Protein AF-A0A1Q3HE34-F1 (afdb_monomer_lite)

Structure (mmCIF, N/CA/C/O backbone):
data_AF-A0A1Q3HE34-F1
#
_entry.id   AF-A0A1Q3HE34-F1
#
loop_
_atom_site.group_PDB
_atom_site.id
_atom_site.type_symbol
_atom_site.label_atom_id
_atom_site.label_alt_id
_atom_site.label_comp_id
_atom_site.label_asym_id
_atom_site.label_entity_id
_atom_site.label_seq_id
_atom_site.pdbx_PDB_ins_code
_atom_site.Cartn_x
_atom_site.Cartn_y
_atom_site.Cartn_z
_atom_site.occupancy
_atom_site.B_iso_or_equiv
_atom_site.auth_seq_id
_atom_site.auth_comp_id
_atom_site.auth_asym_id
_atom_site.auth_atom_id
_atom_site.pdbx_PDB_model_num
ATOM 1 N N . MET A 1 1 ? -12.427 11.133 13.126 1.00 48.75 1 MET A N 1
ATOM 2 C CA . MET A 1 1 ? -11.049 10.768 12.751 1.00 48.75 1 MET A CA 1
ATOM 3 C C . MET A 1 1 ? -11.147 10.249 11.335 1.00 48.75 1 MET A C 1
ATOM 5 O O . MET A 1 1 ? -11.554 9.114 11.141 1.00 48.75 1 MET A O 1
ATOM 9 N N . GLU A 1 2 ? -10.945 11.141 10.373 1.00 58.44 2 GLU A N 1
ATOM 10 C CA . GLU A 1 2 ? -10.948 10.805 8.949 1.00 58.44 2 GLU A CA 1
ATOM 11 C C . GLU A 1 2 ? -9.542 10.301 8.630 1.00 58.44 2 GLU A C 1
ATOM 13 O O . GLU A 1 2 ? -8.566 11.016 8.855 1.00 58.44 2 GLU A O 1
ATOM 18 N N . ALA A 1 3 ? -9.426 9.051 8.202 1.00 70.81 3 ALA A N 1
ATOM 19 C CA . ALA A 1 3 ? -8.165 8.479 7.767 1.00 70.81 3 ALA A CA 1
ATOM 20 C C . ALA A 1 3 ? -8.341 8.008 6.326 1.00 70.81 3 ALA A C 1
ATOM 22 O O . ALA A 1 3 ? -9.354 7.404 5.974 1.00 70.81 3 ALA A O 1
ATOM 23 N N . SER A 1 4 ? -7.375 8.339 5.479 1.00 78.44 4 SER A N 1
ATOM 24 C CA . SER A 1 4 ? -7.428 7.974 4.070 1.00 78.44 4 SER A CA 1
ATOM 25 C C . SER A 1 4 ? -7.286 6.459 3.908 1.00 78.44 4 SER A C 1
ATOM 27 O O . SER A 1 4 ? -6.559 5.830 4.684 1.00 78.44 4 SER A O 1
ATOM 29 N N . PRO A 1 5 ? -7.926 5.860 2.891 1.00 84.31 5 PRO A N 1
ATOM 30 C CA . PRO A 1 5 ? -7.623 4.495 2.499 1.00 84.31 5 PRO A CA 1
ATOM 31 C C . PRO A 1 5 ? -6.133 4.326 2.180 1.00 84.31 5 PRO A C 1
ATOM 33 O O . PRO A 1 5 ? -5.529 5.191 1.538 1.00 84.31 5 PRO A O 1
ATOM 36 N N . THR A 1 6 ? -5.563 3.195 2.591 1.00 82.12 6 THR A N 1
ATOM 37 C CA . THR A 1 6 ? -4.150 2.863 2.357 1.00 82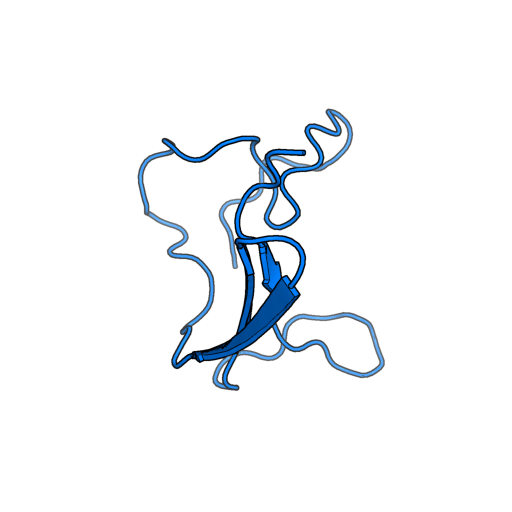.12 6 THR A CA 1
ATOM 38 C C . THR A 1 6 ? -4.048 1.509 1.680 1.00 82.12 6 THR A C 1
ATOM 40 O O . THR A 1 6 ? -4.586 0.519 2.175 1.00 82.12 6 THR A O 1
ATOM 43 N N . LEU A 1 7 ? -3.348 1.466 0.549 1.00 80.38 7 LEU A N 1
ATOM 44 C CA . LEU A 1 7 ? -3.061 0.237 -0.180 1.00 80.38 7 LEU A CA 1
ATOM 45 C C . LEU A 1 7 ? -1.707 -0.318 0.271 1.00 80.38 7 LEU A C 1
ATOM 47 O O . LEU A 1 7 ? -0.698 0.382 0.195 1.00 80.38 7 LEU A O 1
ATOM 51 N N . ASP A 1 8 ? -1.692 -1.571 0.712 1.00 79.19 8 ASP A N 1
ATOM 52 C CA . ASP A 1 8 ? -0.479 -2.316 1.027 1.00 79.19 8 ASP A CA 1
ATOM 53 C C . ASP A 1 8 ? -0.151 -3.309 -0.091 1.00 79.19 8 ASP A C 1
ATOM 55 O O . ASP A 1 8 ? -1.008 -4.075 -0.546 1.00 79.19 8 ASP A O 1
ATOM 59 N N . CYS A 1 9 ? 1.105 -3.274 -0.530 1.00 75.69 9 CYS A N 1
ATOM 60 C CA . CYS A 1 9 ? 1.626 -4.134 -1.582 1.00 75.69 9 CYS A CA 1
ATOM 61 C C . CYS A 1 9 ? 2.525 -5.205 -0.954 1.00 75.69 9 CYS A C 1
ATOM 63 O O . CYS A 1 9 ? 3.393 -4.857 -0.144 1.00 75.69 9 CYS A O 1
ATOM 65 N N . PRO A 1 10 ? 2.384 -6.481 -1.351 1.00 76.56 10 PRO A N 1
ATOM 66 C CA . PRO A 1 10 ? 3.176 -7.568 -0.798 1.00 76.56 10 PRO A CA 1
ATOM 67 C C . PRO A 1 10 ? 4.667 -7.351 -1.060 1.00 76.56 10 PRO A C 1
ATOM 69 O O . PRO A 1 10 ? 5.090 -6.937 -2.145 1.00 76.56 10 PRO A O 1
ATOM 72 N N . ARG A 1 11 ? 5.464 -7.639 -0.032 1.00 77.88 11 ARG A N 1
ATOM 73 C CA . ARG A 1 11 ? 6.922 -7.557 -0.056 1.00 77.88 11 ARG A CA 1
ATOM 74 C C . ARG A 1 11 ? 7.516 -8.900 0.329 1.00 77.88 11 ARG A C 1
ATOM 76 O O . ARG A 1 11 ? 6.940 -9.616 1.145 1.00 77.88 11 ARG A O 1
ATOM 83 N N . ASP A 1 12 ? 8.661 -9.228 -0.249 1.00 80.69 12 ASP A N 1
ATOM 84 C CA . ASP A 1 12 ? 9.425 -10.401 0.150 1.00 80.69 12 ASP A CA 1
ATOM 85 C C . ASP A 1 12 ? 10.160 -10.160 1.482 1.00 80.69 12 ASP A C 1
ATOM 87 O O . ASP A 1 12 ? 10.092 -9.084 2.083 1.00 80.69 12 ASP A O 1
ATOM 91 N N . ALA A 1 13 ? 10.902 -11.168 1.944 1.00 85.25 13 ALA A N 1
ATOM 92 C CA . ALA A 1 13 ? 11.685 -11.081 3.176 1.00 85.25 13 ALA A CA 1
ATOM 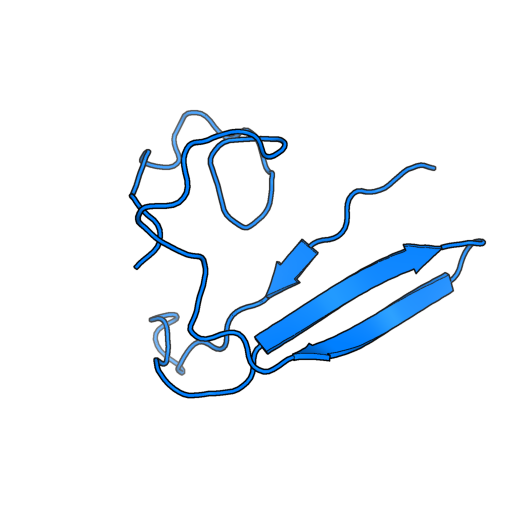93 C C . ALA A 1 13 ? 12.775 -9.986 3.148 1.00 85.25 13 ALA A C 1
ATOM 95 O O . ALA A 1 13 ? 13.254 -9.586 4.206 1.00 85.25 13 ALA A O 1
ATOM 96 N N . SER A 1 14 ? 13.159 -9.491 1.965 1.00 85.25 14 SER A N 1
ATOM 97 C CA . SER A 1 14 ? 14.103 -8.378 1.797 1.00 85.25 14 SER A CA 1
ATOM 98 C C . SER A 1 14 ? 13.424 -7.000 1.814 1.00 85.25 14 SER A C 1
ATOM 100 O O . SER A 1 14 ? 14.103 -5.976 1.826 1.00 85.25 14 SER A O 1
ATOM 102 N N . GLY A 1 15 ? 12.086 -6.955 1.833 1.00 73.62 15 GLY A N 1
ATOM 103 C CA . GLY A 1 15 ? 11.298 -5.726 1.747 1.00 73.62 15 GLY A CA 1
ATOM 104 C C . GLY A 1 15 ? 11.050 -5.237 0.314 1.00 73.62 15 GLY A C 1
ATOM 105 O O . GLY A 1 15 ? 10.422 -4.181 0.136 1.00 73.62 15 GLY A O 1
ATOM 106 N N . SER A 1 16 ? 11.500 -5.998 -0.690 1.00 77.50 16 SER A N 1
ATOM 107 C CA . SER A 1 16 ? 11.295 -5.715 -2.113 1.00 77.50 16 SER A CA 1
ATOM 108 C C . SER A 1 16 ? 9.872 -6.067 -2.532 1.00 77.50 16 SER A C 1
ATOM 110 O O . SER A 1 16 ? 9.290 -7.023 -2.025 1.00 77.50 16 SER A O 1
ATOM 112 N N . LEU A 1 17 ? 9.291 -5.285 -3.445 1.00 71.69 17 LEU A N 1
ATOM 113 C CA . LEU A 1 17 ? 7.933 -5.521 -3.942 1.00 71.69 17 LEU A CA 1
ATOM 114 C C . LEU A 1 17 ? 7.852 -6.847 -4.704 1.00 71.69 17 LEU A C 1
ATOM 116 O O . LEU A 1 17 ? 8.684 -7.119 -5.569 1.00 71.69 17 LEU A O 1
ATOM 120 N N . VAL A 1 18 ? 6.814 -7.635 -4.425 1.00 76.69 18 VAL A N 1
ATOM 121 C CA . VAL A 1 18 ? 6.532 -8.877 -5.152 1.00 76.69 18 VAL A CA 1
ATOM 122 C C . VAL A 1 18 ? 5.448 -8.604 -6.186 1.00 76.69 18 VAL A C 1
ATOM 124 O O . VAL A 1 18 ? 4.262 -8.514 -5.866 1.00 76.69 18 VAL A O 1
ATOM 127 N N . ALA A 1 19 ? 5.858 -8.465 -7.445 1.00 68.56 19 ALA A N 1
ATOM 128 C CA . ALA A 1 19 ? 4.931 -8.28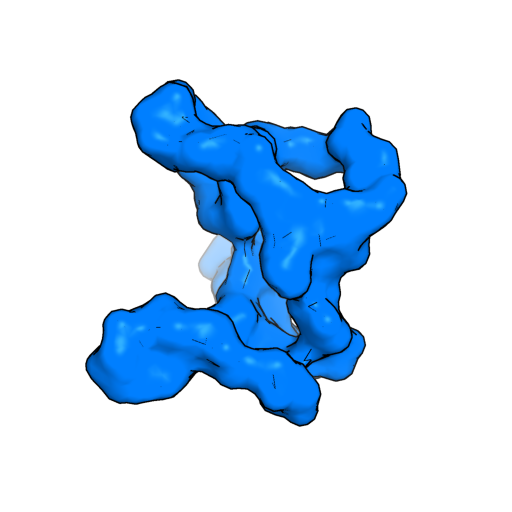7 -8.556 1.00 68.56 19 ALA A CA 1
ATOM 129 C C . ALA A 1 19 ? 4.015 -9.516 -8.725 1.00 68.56 19 ALA A C 1
ATOM 131 O O . ALA A 1 19 ? 4.428 -10.655 -8.517 1.00 68.56 19 ALA A O 1
ATOM 132 N N . GLY A 1 20 ? 2.765 -9.284 -9.134 1.00 65.94 20 GLY A N 1
ATOM 133 C CA . GLY A 1 20 ? 1.817 -10.352 -9.477 1.00 65.94 20 GLY A CA 1
ATOM 134 C C . GLY A 1 20 ? 1.094 -11.010 -8.298 1.00 65.94 20 GLY A C 1
ATOM 135 O O . GLY A 1 20 ? 0.314 -11.929 -8.525 1.00 65.94 20 GLY A O 1
ATOM 136 N N . THR A 1 21 ? 1.312 -10.543 -7.066 1.00 70.06 21 THR A N 1
ATOM 137 C CA . THR A 1 21 ? 0.578 -11.014 -5.879 1.00 70.06 21 THR A CA 1
ATOM 138 C C . THR A 1 21 ? -0.505 -10.002 -5.489 1.00 70.06 21 THR A C 1
ATOM 140 O O . THR A 1 21 ? -0.292 -8.798 -5.627 1.00 70.06 21 THR A O 1
ATOM 143 N N . HIS A 1 22 ? -1.661 -10.476 -5.008 1.00 78.94 22 HIS A N 1
ATOM 144 C CA . HIS A 1 22 ? -2.762 -9.617 -4.554 1.00 78.94 22 HIS A CA 1
ATOM 145 C C . HIS A 1 22 ? -2.306 -8.627 -3.467 1.00 78.94 22 HIS A C 1
ATOM 147 O O . HIS A 1 22 ? -1.513 -8.974 -2.589 1.00 78.94 22 HIS A O 1
ATOM 153 N N . GLY A 1 23 ? -2.834 -7.404 -3.519 1.00 80.31 23 GLY A N 1
ATOM 154 C CA . GLY A 1 23 ? -2.633 -6.379 -2.493 1.00 80.31 23 GLY A CA 1
ATOM 155 C C . GLY A 1 23 ? -3.747 -6.386 -1.449 1.00 80.31 23 GLY A C 1
ATOM 156 O O . GLY A 1 23 ? -4.754 -7.085 -1.598 1.00 80.31 23 GLY A O 1
ATOM 157 N N . VAL A 1 24 ? -3.594 -5.567 -0.407 1.00 85.75 24 VAL A N 1
ATOM 158 C CA . VAL A 1 24 ? -4.637 -5.355 0.608 1.00 85.75 24 VAL A CA 1
ATOM 159 C C . VAL A 1 24 ? -4.960 -3.870 0.721 1.00 85.75 24 VAL A C 1
ATOM 161 O O . VAL A 1 24 ? -4.082 -3.055 0.991 1.00 85.75 24 VAL A O 1
ATOM 164 N N . LEU A 1 25 ? -6.227 -3.502 0.526 1.00 85.81 25 LEU A N 1
ATOM 165 C CA . LEU A 1 25 ? -6.715 -2.143 0.755 1.00 85.81 25 LEU A CA 1
ATOM 166 C C . LEU A 1 25 ? -7.317 -2.034 2.156 1.00 85.81 25 LEU A C 1
ATOM 168 O O . LEU A 1 25 ? -8.296 -2.712 2.475 1.00 85.81 25 LEU A O 1
ATOM 172 N N . TYR A 1 26 ? -6.763 -1.136 2.964 1.00 89.06 26 TYR A N 1
ATOM 173 C CA . TYR A 1 26 ? -7.261 -0.809 4.291 1.00 89.06 26 TYR A CA 1
ATOM 174 C C . TYR A 1 26 ? -8.153 0.427 4.238 1.00 89.06 26 TYR A C 1
ATOM 176 O O . TYR A 1 26 ? -7.716 1.492 3.798 1.00 89.06 26 TYR A O 1
ATOM 184 N N . VAL A 1 27 ? -9.394 0.297 4.711 1.00 90.75 27 VAL A N 1
ATOM 185 C CA . VAL A 1 27 ? -10.376 1.390 4.746 1.00 90.75 27 VAL A CA 1
ATOM 186 C C . VAL A 1 27 ? -10.890 1.565 6.175 1.00 90.75 27 VAL A C 1
ATOM 188 O O . VAL A 1 27 ? -11.570 0.673 6.689 1.00 90.75 27 VAL A O 1
ATOM 191 N N . PRO A 1 28 ? -10.588 2.685 6.847 1.00 90.06 28 PRO A N 1
ATOM 192 C CA . PRO A 1 28 ? -11.205 3.016 8.122 1.00 90.06 28 PRO A CA 1
ATOM 193 C C . PRO A 1 28 ? -12.579 3.656 7.882 1.00 90.06 28 PRO A C 1
ATOM 195 O O . PRO A 1 28 ? -12.691 4.680 7.215 1.00 90.06 28 PRO A O 1
ATOM 198 N N . ALA A 1 29 ? -13.640 3.061 8.427 1.00 88.88 29 ALA A N 1
ATOM 199 C CA . ALA A 1 29 ? -15.001 3.580 8.293 1.00 88.88 29 ALA A CA 1
ATOM 200 C C . ALA A 1 29 ? -15.845 3.252 9.529 1.00 88.88 29 ALA A C 1
ATOM 202 O O . ALA A 1 29 ? -15.847 2.121 10.018 1.00 88.88 29 ALA A O 1
ATOM 203 N N . GLY A 1 30 ? -16.570 4.247 10.051 1.00 89.12 30 GLY A N 1
ATOM 204 C CA . GLY A 1 30 ? -17.488 4.054 11.182 1.00 89.12 30 GLY A CA 1
ATOM 205 C C . GLY A 1 30 ? -16.820 3.489 12.444 1.00 89.12 30 GLY A C 1
ATOM 206 O O . GLY A 1 30 ? -17.409 2.656 13.128 1.00 89.12 30 GLY A O 1
ATOM 207 N N . GLY A 1 31 ? -15.570 3.879 12.722 1.00 90.12 31 GLY A N 1
ATOM 208 C CA . GLY A 1 31 ? -14.801 3.381 13.873 1.00 90.12 31 GLY A CA 1
ATOM 209 C C . GLY A 1 31 ? -14.293 1.940 13.732 1.00 90.12 31 GLY A C 1
ATOM 210 O O . GLY A 1 31 ? -13.833 1.358 14.710 1.00 90.12 31 GLY A O 1
ATOM 211 N N . LYS A 1 32 ? -14.376 1.355 12.533 1.00 92.44 32 LYS A N 1
ATOM 212 C CA . LYS A 1 32 ? -13.861 0.021 12.203 1.00 92.44 32 LYS A CA 1
ATOM 213 C C . LYS A 1 32 ? -12.787 0.123 11.126 1.00 92.44 32 LYS A C 1
ATOM 215 O O . LYS A 1 32 ? -12.775 1.075 10.349 1.00 92.44 32 LYS A O 1
ATOM 220 N N . LEU A 1 33 ? -11.917 -0.882 11.072 1.00 91.50 33 LEU A N 1
ATOM 221 C CA . LEU A 1 33 ? -10.932 -1.059 10.010 1.00 91.50 33 LEU A CA 1
ATOM 222 C C . LEU A 1 33 ? -11.336 -2.258 9.149 1.00 91.50 33 LEU A C 1
ATOM 224 O O . LEU A 1 33 ? -11.505 -3.359 9.670 1.00 91.50 33 LEU A O 1
ATOM 228 N N . TYR A 1 34 ? -11.487 -2.032 7.847 1.00 93.06 34 TYR A N 1
ATOM 229 C CA . TYR A 1 34 ? -11.786 -3.067 6.860 1.00 93.06 34 TYR A CA 1
ATOM 230 C C . TYR A 1 34 ? -10.539 -3.366 6.031 1.00 93.06 34 TYR A C 1
ATOM 232 O O . TYR A 1 34 ? -9.797 -2.443 5.695 1.00 93.06 34 TYR A O 1
ATOM 240 N N . ALA A 1 35 ? -10.332 -4.639 5.696 1.00 92.12 35 ALA A N 1
ATOM 241 C CA . ALA A 1 35 ? -9.253 -5.100 4.830 1.00 92.12 35 ALA A CA 1
ATOM 242 C C . ALA A 1 35 ? -9.852 -5.835 3.626 1.00 92.12 35 ALA A C 1
ATOM 244 O O . ALA A 1 35 ? -10.557 -6.831 3.791 1.00 92.12 35 ALA A O 1
ATOM 245 N N . PHE A 1 36 ? -9.577 -5.334 2.425 1.00 89.12 36 PHE A N 1
ATOM 246 C CA . PHE A 1 36 ? -10.036 -5.926 1.172 1.00 89.12 36 PHE A CA 1
ATOM 247 C C . PHE A 1 36 ? -8.847 -6.521 0.429 1.00 89.12 36 PHE A C 1
ATOM 249 O O . PHE A 1 36 ? -7.897 -5.799 0.128 1.00 89.12 36 PHE A O 1
ATOM 256 N N . VAL A 1 37 ? -8.904 -7.816 0.115 1.00 88.00 37 VAL A N 1
ATOM 257 C CA . VAL A 1 37 ? -7.967 -8.420 -0.841 1.00 88.00 37 VAL A CA 1
ATOM 258 C C . VAL A 1 37 ? -8.325 -7.884 -2.220 1.00 88.00 37 VAL A C 1
ATOM 260 O O . VAL A 1 37 ? -9.474 -7.990 -2.646 1.00 88.00 37 VAL A O 1
ATOM 263 N N . VAL A 1 38 ? -7.358 -7.265 -2.887 1.00 80.75 38 VAL A N 1
ATOM 264 C CA . VAL A 1 38 ? -7.558 -6.631 -4.188 1.00 80.75 38 VAL A CA 1
ATOM 265 C C . VAL A 1 38 ? -6.590 -7.192 -5.214 1.00 80.75 38 VAL A C 1
ATOM 267 O O . VAL A 1 38 ? -5.407 -7.408 -4.935 1.00 80.75 38 VAL A O 1
ATOM 270 N N . ASP A 1 39 ? -7.081 -7.341 -6.440 1.00 74.12 39 ASP A N 1
ATOM 271 C CA . ASP A 1 39 ? -6.263 -7.589 -7.627 1.00 74.12 39 ASP A CA 1
ATOM 272 C C . ASP A 1 39 ? -5.545 -6.293 -8.018 1.00 74.12 39 ASP A C 1
ATOM 274 O O . ASP A 1 39 ? -5.810 -5.672 -9.045 1.00 74.12 39 ASP A O 1
ATOM 278 N N . SER A 1 40 ? -4.652 -5.825 -7.149 1.00 60.94 40 SER A N 1
ATOM 279 C CA . SER A 1 40 ? -3.764 -4.719 -7.467 1.00 60.94 40 SER A CA 1
ATOM 280 C C . SER A 1 40 ? -2.594 -5.275 -8.269 1.00 60.94 40 SER A C 1
ATOM 282 O O . SER A 1 40 ? -1.796 -6.053 -7.755 1.00 60.94 40 SER A O 1
ATOM 284 N N . ARG A 1 41 ? -2.437 -4.834 -9.521 1.00 58.53 41 ARG A N 1
ATO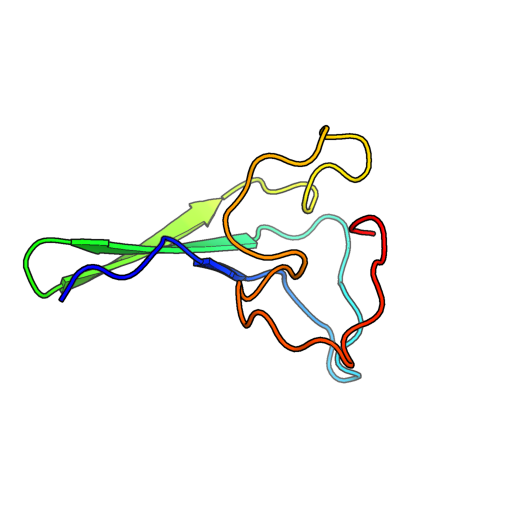M 285 C CA . ARG A 1 41 ? -1.197 -5.059 -10.289 1.00 58.53 41 ARG A CA 1
ATOM 286 C C . ARG A 1 41 ? -0.046 -4.159 -9.804 1.00 58.53 41 ARG A C 1
ATOM 288 O O . ARG A 1 41 ? 0.871 -3.898 -10.571 1.00 58.53 41 ARG A O 1
ATOM 295 N N . GLY A 1 42 ? -0.110 -3.663 -8.569 1.00 59.56 42 GLY A N 1
ATOM 296 C CA . GLY A 1 42 ? 0.619 -2.483 -8.119 1.00 59.56 42 GLY A CA 1
ATOM 297 C C . GLY A 1 42 ? -0.185 -1.197 -8.326 1.00 59.56 42 GLY A C 1
ATOM 298 O O . GLY A 1 42 ? -1.349 -1.211 -8.739 1.00 59.56 42 GLY A O 1
ATOM 299 N N . LEU A 1 43 ? 0.438 -0.076 -7.979 1.00 59.12 43 LEU A N 1
ATOM 300 C CA . LEU A 1 43 ? -0.068 1.262 -8.278 1.00 59.12 43 LEU A CA 1
ATOM 301 C C . LEU A 1 43 ? 0.285 1.584 -9.732 1.00 59.12 43 LEU A C 1
ATOM 303 O O . LEU A 1 43 ? 1.433 1.403 -10.122 1.00 59.12 43 LEU A O 1
ATOM 307 N N . ASP A 1 44 ? -0.679 2.070 -10.515 1.00 61.06 44 ASP A N 1
ATOM 308 C CA . ASP A 1 44 ? -0.415 2.502 -11.890 1.00 61.06 44 ASP A CA 1
ATOM 309 C C . ASP A 1 44 ? 0.654 3.603 -11.895 1.00 61.06 44 ASP A C 1
ATOM 311 O O . ASP A 1 44 ? 0.476 4.692 -11.348 1.00 61.06 44 ASP A O 1
ATOM 315 N N . THR A 1 45 ? 1.789 3.269 -12.497 1.00 60.06 45 THR A N 1
ATOM 316 C CA . THR A 1 45 ? 3.01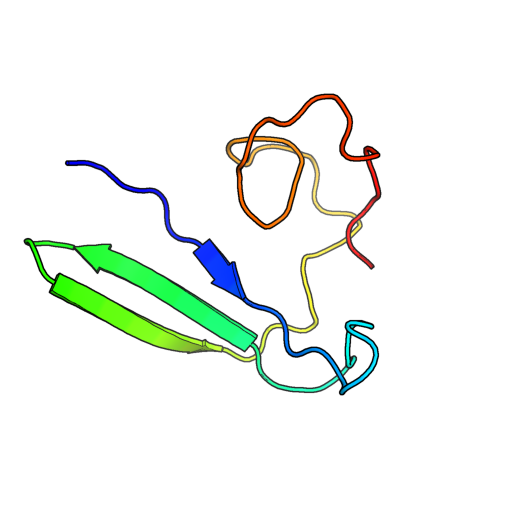6 4.067 -12.543 1.00 60.06 45 THR A CA 1
ATOM 317 C C . THR A 1 45 ? 2.871 5.283 -13.458 1.00 60.06 45 THR A C 1
ATOM 319 O O . THR A 1 45 ? 3.605 6.263 -13.324 1.00 60.06 45 THR A O 1
ATOM 322 N N . SER A 1 46 ? 1.901 5.206 -14.372 1.00 60.78 46 SER A N 1
ATOM 323 C CA . SER A 1 46 ? 1.555 6.212 -15.367 1.00 60.78 46 SER A CA 1
ATOM 324 C C . SER A 1 46 ? 0.324 7.025 -14.985 1.00 60.78 46 SER A C 1
ATOM 326 O O . SER A 1 46 ? -0.000 7.994 -15.678 1.00 60.78 46 SER A O 1
ATOM 328 N N . ALA A 1 47 ? -0.353 6.660 -13.888 1.00 60.03 47 ALA A N 1
ATOM 329 C CA . ALA A 1 47 ? -1.485 7.425 -13.409 1.00 60.03 47 ALA A CA 1
ATOM 330 C C . ALA A 1 47 ? -1.019 8.868 -13.162 1.00 60.03 47 ALA A C 1
ATOM 332 O O . ALA A 1 47 ? -0.050 9.079 -12.420 1.00 60.03 47 ALA A O 1
ATOM 333 N N . PRO A 1 48 ? -1.677 9.875 -13.772 1.00 58.03 48 PRO A N 1
ATOM 334 C CA . PRO A 1 48 ? -1.406 11.257 -13.422 1.00 58.03 48 PRO A CA 1
ATOM 335 C C . PRO A 1 48 ? -1.588 11.384 -11.910 1.00 58.03 48 PRO A C 1
ATOM 337 O O . PRO A 1 48 ? -2.435 10.709 -11.332 1.00 58.03 48 PRO A O 1
ATOM 340 N N . TRP A 1 49 ? -0.776 12.204 -11.253 1.00 51.72 49 TRP A N 1
ATOM 341 C CA . TRP A 1 49 ? -0.933 12.479 -9.829 1.00 51.72 49 TRP A CA 1
ATOM 342 C C . TRP A 1 49 ? -2.216 13.298 -9.598 1.00 51.72 49 TRP A C 1
ATOM 344 O O . TRP A 1 49 ? -2.215 14.502 -9.857 1.00 51.72 49 TRP A O 1
ATOM 354 N N . PRO A 1 50 ? -3.303 12.677 -9.094 1.00 54.06 50 PRO A N 1
ATOM 355 C CA . PRO A 1 50 ? -4.071 13.333 -8.045 1.00 54.06 50 PRO A CA 1
ATOM 356 C C . PRO A 1 50 ? -4.491 12.329 -6.954 1.00 54.06 50 PRO A C 1
ATOM 358 O O . PRO A 1 50 ? -5.666 11.992 -6.821 1.00 54.06 50 PRO A O 1
ATOM 361 N N . LYS A 1 51 ? -3.542 11.858 -6.133 1.00 64.38 51 LYS A N 1
ATOM 362 C CA . LYS A 1 51 ? -3.858 11.273 -4.814 1.00 64.38 51 LYS A CA 1
ATOM 363 C C . LYS A 1 51 ? -3.180 12.065 -3.697 1.00 64.38 51 LYS A C 1
ATOM 365 O O . LYS A 1 51 ? -2.248 12.828 -3.940 1.00 64.38 51 LYS A O 1
ATOM 370 N N . TYR A 1 52 ? -3.683 11.903 -2.478 1.00 63.56 52 TYR A N 1
ATOM 371 C CA . TYR A 1 52 ? -3.181 12.588 -1.290 1.00 63.56 52 TYR A CA 1
ATOM 372 C C . TYR A 1 52 ? -1.760 12.108 -0.936 1.00 63.56 52 TYR A C 1
ATOM 374 O O . TYR A 1 52 ? -1.609 10.970 -0.515 1.00 63.56 52 TYR A O 1
ATOM 382 N N . GLN A 1 53 ? -0.758 12.991 -1.056 1.00 74.62 53 GLN A N 1
ATOM 383 C CA . GLN A 1 53 ? 0.687 12.753 -0.841 1.00 74.62 53 GLN A CA 1
ATOM 384 C C . GLN A 1 53 ? 1.370 11.820 -1.864 1.00 74.62 53 GLN A C 1
ATOM 386 O O . GLN A 1 53 ? 0.755 10.910 -2.410 1.00 74.62 53 GLN A O 1
ATOM 391 N N . HIS A 1 54 ? 2.662 12.056 -2.139 1.00 68.50 54 HIS A N 1
ATOM 392 C CA . HIS A 1 54 ? 3.388 11.475 -3.285 1.00 68.50 54 HIS A CA 1
ATOM 393 C C . HIS A 1 54 ? 3.890 10.030 -3.100 1.00 68.50 54 HIS A C 1
ATOM 395 O O . HIS A 1 54 ? 4.483 9.457 -4.012 1.00 68.50 54 HIS A O 1
ATOM 401 N N . ASP A 1 55 ? 3.681 9.421 -1.936 1.00 69.62 55 ASP A N 1
ATOM 402 C CA . ASP A 1 55 ? 4.138 8.065 -1.635 1.00 69.62 55 ASP A CA 1
ATOM 403 C C . ASP A 1 55 ? 2.960 7.113 -1.367 1.00 69.62 55 ASP A C 1
ATOM 405 O O . ASP A 1 55 ? 1.865 7.527 -1.001 1.00 69.62 55 ASP A O 1
ATOM 409 N N . SER A 1 56 ? 3.163 5.806 -1.566 1.00 66.75 56 SER A N 1
ATOM 410 C CA . SER A 1 56 ? 2.112 4.781 -1.376 1.00 66.75 56 SER A CA 1
ATOM 411 C C . SER A 1 56 ? 1.479 4.747 0.023 1.00 66.75 56 SER A C 1
ATOM 413 O O . SER A 1 56 ? 0.338 4.312 0.154 1.00 66.75 56 SER A O 1
ATOM 415 N N . ARG A 1 57 ? 2.193 5.214 1.052 1.00 69.69 57 ARG A N 1
ATOM 416 C CA . ARG A 1 57 ? 1.730 5.255 2.445 1.00 69.69 57 ARG A CA 1
ATOM 417 C C . ARG A 1 57 ? 1.104 6.603 2.804 1.00 69.69 57 ARG A C 1
ATOM 419 O O . ARG A 1 57 ? 0.750 6.813 3.961 1.00 69.69 57 ARG A O 1
ATOM 426 N N . ASN A 1 58 ? 0.981 7.504 1.831 1.00 70.00 58 ASN A N 1
ATOM 427 C CA . ASN A 1 58 ? 0.487 8.862 1.983 1.00 70.00 58 ASN A CA 1
ATOM 428 C C . ASN A 1 58 ? 1.172 9.629 3.136 1.00 70.00 58 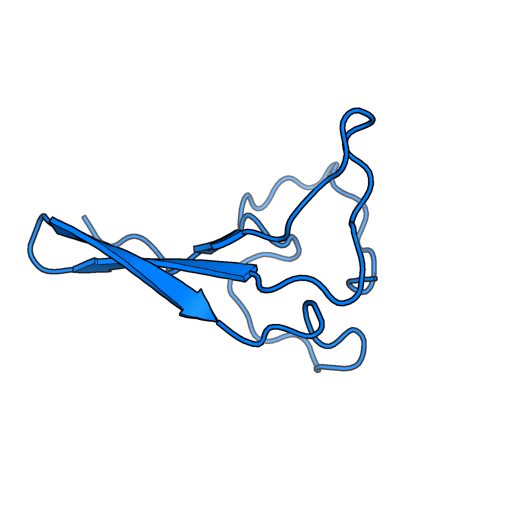ASN A C 1
ATOM 430 O O . ASN A 1 58 ? 0.524 10.402 3.843 1.00 70.00 58 ASN A O 1
ATOM 434 N N . THR A 1 59 ? 2.466 9.388 3.380 1.00 72.62 59 THR A N 1
ATOM 435 C CA . THR A 1 59 ? 3.166 9.966 4.542 1.00 72.62 59 THR A CA 1
ATOM 436 C C . THR A 1 59 ? 3.474 11.451 4.389 1.00 72.62 59 THR A C 1
ATOM 438 O O . THR A 1 59 ? 3.645 12.141 5.391 1.00 72.62 59 THR A O 1
ATOM 441 N N . GLY A 1 60 ? 3.592 11.941 3.150 1.00 72.19 60 GLY A N 1
ATOM 442 C CA . GLY A 1 60 ? 4.030 13.313 2.880 1.00 72.19 60 GLY A CA 1
ATOM 443 C C . GLY A 1 60 ? 5.490 13.562 3.267 1.00 72.19 60 GLY A C 1
ATOM 444 O O . GLY A 1 60 ? 5.891 14.708 3.450 1.00 72.19 60 GLY A O 1
ATOM 445 N N . ASN A 1 61 ? 6.291 12.503 3.426 1.00 78.19 61 ASN A N 1
ATOM 446 C CA . ASN A 1 61 ? 7.693 12.617 3.804 1.00 78.19 61 ASN A CA 1
ATOM 447 C C . ASN A 1 61 ? 8.529 13.118 2.610 1.00 78.19 61 ASN A C 1
ATOM 449 O O . ASN A 1 61 ? 8.743 12.340 1.673 1.00 78.19 61 ASN A O 1
ATOM 453 N N . PRO A 1 62 ? 9.077 14.349 2.654 1.00 73.50 62 PRO A N 1
ATOM 454 C CA . PRO A 1 62 ? 9.804 14.946 1.532 1.00 73.50 62 PRO A CA 1
ATOM 455 C C . PRO A 1 62 ? 11.115 14.224 1.194 1.00 73.50 62 PRO A C 1
ATOM 457 O O . PRO A 1 62 ? 11.636 14.396 0.098 1.00 73.50 62 PRO A O 1
ATOM 460 N N . ALA A 1 63 ? 11.651 13.408 2.109 1.00 80.50 63 ALA A N 1
ATOM 461 C CA . ALA A 1 63 ? 12.832 12.586 1.850 1.00 80.50 63 ALA A CA 1
ATOM 462 C C . ALA A 1 63 ? 12.511 11.308 1.056 1.00 80.50 63 ALA A C 1
ATOM 464 O O . ALA A 1 63 ? 13.429 10.630 0.597 1.00 80.50 63 ALA A O 1
ATOM 465 N N . THR A 1 64 ? 11.231 10.956 0.895 1.00 72.38 64 THR A N 1
ATOM 466 C CA . THR A 1 64 ? 10.832 9.821 0.059 1.00 72.38 64 THR A CA 1
ATOM 467 C C . THR A 1 64 ? 11.008 10.225 -1.400 1.00 72.38 64 THR A C 1
ATOM 469 O O . THR A 1 64 ? 10.367 11.195 -1.814 1.00 72.38 64 THR A O 1
ATOM 472 N N . PRO A 1 65 ? 11.841 9.526 -2.192 1.00 72.50 65 PRO A N 1
ATOM 473 C CA . PRO A 1 65 ? 11.995 9.837 -3.605 1.00 72.50 65 PRO A CA 1
ATOM 474 C C . PRO A 1 65 ? 10.634 9.863 -4.304 1.00 72.50 65 PRO A C 1
ATOM 476 O O . PRO A 1 65 ? 9.785 9.012 -4.035 1.00 72.50 65 PRO A O 1
ATOM 479 N N . ILE A 1 66 ? 10.428 10.831 -5.203 1.00 67.25 66 ILE A N 1
ATOM 480 C CA . ILE A 1 66 ? 9.284 10.815 -6.120 1.00 67.25 66 ILE A CA 1
ATOM 481 C C . ILE A 1 66 ? 9.583 9.744 -7.161 1.00 67.25 66 ILE A C 1
ATOM 483 O O . ILE A 1 66 ? 10.105 10.006 -8.241 1.00 67.25 66 ILE A O 1
ATOM 487 N N . THR A 1 67 ? 9.327 8.503 -6.786 1.00 55.91 67 THR A N 1
ATOM 488 C CA . THR A 1 67 ? 9.350 7.376 -7.696 1.00 55.91 67 THR A CA 1
ATOM 489 C C . THR A 1 67 ? 7.971 7.276 -8.324 1.00 55.91 67 THR A C 1
ATOM 491 O O . THR A 1 67 ? 6.957 7.285 -7.621 1.00 55.91 67 THR A O 1
ATOM 494 N N . SER A 1 68 ? 7.916 7.133 -9.650 1.00 48.34 68 SER A N 1
ATOM 495 C CA . SER A 1 68 ? 6.786 6.427 -10.250 1.00 48.34 68 SER A CA 1
ATOM 496 C C . SER A 1 68 ? 6.626 5.126 -9.468 1.00 48.34 68 SER A C 1
ATOM 498 O O . SER A 1 68 ? 7.637 4.479 -9.161 1.00 48.34 68 SER A O 1
ATOM 500 N N . CYS A 1 69 ? 5.403 4.766 -9.075 1.00 39.75 69 CYS A N 1
ATOM 501 C CA . CYS A 1 69 ? 5.210 3.450 -8.477 1.00 39.75 69 CYS A CA 1
ATOM 502 C C . CYS A 1 69 ? 5.851 2.393 -9.392 1.00 39.75 69 CYS A C 1
ATOM 504 O O . CYS A 1 69 ? 5.808 2.586 -10.600 1.00 39.75 69 CYS A O 1
ATOM 506 N N . PRO A 1 70 ? 6.562 1.385 -8.871 1.00 48.59 70 PRO A N 1
ATOM 507 C CA . PRO A 1 70 ? 7.001 0.257 -9.685 1.00 48.59 70 PRO A CA 1
ATOM 508 C C . PRO A 1 70 ? 5.815 -0.593 -10.138 1.00 48.59 70 PRO A C 1
ATOM 510 O O . PRO A 1 70 ? 4.847 -0.704 -9.345 1.00 48.59 70 PRO A O 1
#

Foldseek 3Di:
DDDDKAKAADADPVRHGDAPAWIWIWDDDPNDIDIDGHPPSWDQLPPDDDDQAQDRRSPNPPPPDNHSTD

Secondary structure (DSSP, 8-state):
-----EEE--B-TTS-B-TTS-EEEEEEETTEEEEEEE---SS-TTS-S-SSSSSTT----TTS--PPP-

Sequence (70 aa):
MEASPTLDCPRDASGSLVAGTHGVLYVPAGGKLYAFVVDSRGLDTSAPWPKYQHDSRNTGNPATPITSCP

pLDDT: mean 73.01, std 12.62, range [39.75, 93.06]

Radius of gyration: 12.91 Å; chains: 1; bounding box: 32×26×29 Å